Protein AF-A0A158R0N9-F1 (afdb_monomer)

Structure (mmCIF, N/CA/C/O backbone):
data_AF-A0A158R0N9-F1
#
_entry.id   AF-A0A158R0N9-F1
#
loop_
_atom_site.group_PDB
_atom_site.id
_atom_site.type_symbol
_atom_site.label_atom_id
_atom_site.label_alt_id
_atom_site.label_comp_id
_atom_site.label_asym_id
_atom_site.label_entity_id
_atom_site.label_seq_id
_atom_site.pdbx_PDB_ins_code
_atom_site.Cartn_x
_atom_site.Cartn_y
_atom_site.Cartn_z
_atom_site.occupancy
_atom_site.B_iso_or_equiv
_atom_site.auth_seq_id
_atom_site.auth_comp_id
_atom_site.auth_asym_id
_atom_site.auth_atom_id
_atom_site.pdbx_PDB_model_num
ATOM 1 N N . MET A 1 1 ? -61.805 15.285 55.525 1.00 40.31 1 MET A N 1
ATOM 2 C CA . MET A 1 1 ? -61.480 14.066 54.749 1.00 40.31 1 MET A CA 1
ATOM 3 C C . MET A 1 1 ? -59.967 13.959 54.621 1.00 40.31 1 MET A C 1
ATOM 5 O O . MET A 1 1 ? -59.383 14.550 53.722 1.00 40.31 1 MET A O 1
ATOM 9 N N . ASN A 1 2 ? -59.338 13.265 55.572 1.00 40.66 2 ASN A N 1
ATOM 10 C CA . ASN A 1 2 ? -57.901 12.996 55.564 1.00 40.66 2 ASN A CA 1
ATOM 11 C C . ASN A 1 2 ? -57.599 11.958 54.483 1.00 40.66 2 ASN A C 1
ATOM 13 O O . ASN A 1 2 ? -58.043 10.817 54.581 1.00 40.66 2 ASN A O 1
ATOM 17 N N . ARG A 1 3 ? -56.873 12.359 53.437 1.00 50.41 3 ARG A N 1
ATOM 18 C CA . ARG A 1 3 ? -56.410 11.441 52.396 1.00 50.41 3 ARG A CA 1
ATOM 19 C C . ARG A 1 3 ? -55.079 10.847 52.864 1.00 50.41 3 ARG A C 1
ATOM 21 O O . ARG A 1 3 ? -54.051 11.515 52.804 1.00 50.41 3 ARG A O 1
ATOM 28 N N . PHE A 1 4 ? -55.139 9.627 53.395 1.00 45.31 4 PHE A N 1
ATOM 29 C CA . PHE A 1 4 ? -53.986 8.784 53.722 1.00 45.31 4 PHE A CA 1
ATOM 30 C C . PHE A 1 4 ? -53.095 8.682 52.471 1.00 45.31 4 PHE A C 1
ATOM 32 O O . PHE A 1 4 ? -53.507 8.108 51.465 1.00 45.31 4 PHE A O 1
ATOM 39 N N . ARG A 1 5 ? -51.914 9.308 52.489 1.00 54.25 5 ARG A N 1
ATOM 40 C CA . ARG A 1 5 ? -50.909 9.159 51.430 1.00 54.25 5 ARG A CA 1
ATOM 41 C C . ARG A 1 5 ? -50.154 7.868 51.753 1.00 54.25 5 ARG A C 1
ATOM 43 O O . ARG A 1 5 ? -49.464 7.810 52.767 1.00 54.25 5 ARG A O 1
ATOM 50 N N . SER A 1 6 ? -50.426 6.819 50.976 1.00 50.03 6 SER A N 1
ATOM 51 C CA . SER A 1 6 ? -49.973 5.456 51.261 1.00 50.03 6 SER A CA 1
ATOM 52 C C . SER A 1 6 ? -48.452 5.362 51.250 1.00 50.03 6 SER A C 1
ATOM 54 O O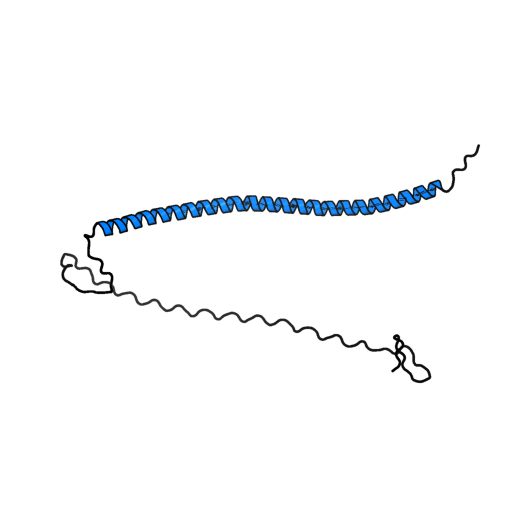 . SER A 1 6 ? -47.769 5.992 50.442 1.00 50.03 6 SER A O 1
ATOM 56 N N . THR A 1 7 ? -47.928 4.532 52.140 1.00 55.75 7 THR A N 1
ATOM 57 C CA . THR A 1 7 ? -46.504 4.259 52.308 1.00 55.75 7 THR A CA 1
ATOM 58 C C . THR A 1 7 ? -45.862 3.500 51.139 1.00 55.75 7 THR A C 1
ATOM 60 O O . THR A 1 7 ? -44.650 3.316 51.088 1.00 55.75 7 THR A O 1
ATOM 63 N N . ASP A 1 8 ? -46.661 3.055 50.176 1.00 54.97 8 ASP A N 1
ATOM 64 C CA . ASP A 1 8 ? -46.174 2.295 49.028 1.00 54.97 8 ASP A CA 1
ATOM 65 C C . ASP A 1 8 ? -45.682 3.189 47.882 1.00 54.97 8 ASP A C 1
ATOM 67 O O . ASP A 1 8 ? -44.758 2.798 47.174 1.00 54.97 8 ASP A O 1
ATOM 71 N N . ASP A 1 9 ? -46.194 4.417 47.738 1.00 55.28 9 ASP A N 1
ATOM 72 C CA . ASP A 1 9 ? -45.839 5.304 46.616 1.00 55.28 9 ASP A CA 1
ATOM 73 C C . ASP A 1 9 ? -44.354 5.702 46.615 1.00 55.28 9 ASP A C 1
ATOM 75 O O . ASP A 1 9 ? -43.683 5.641 45.584 1.00 55.28 9 ASP A O 1
ATOM 79 N N . TYR A 1 10 ? -43.782 6.008 47.784 1.00 52.28 10 TYR A N 1
ATOM 80 C CA . TYR A 1 10 ? -42.359 6.359 47.879 1.00 52.28 10 TYR A CA 1
ATOM 81 C C . TYR A 1 10 ? -41.423 5.159 47.660 1.00 52.28 10 TYR A C 1
ATOM 83 O O . TYR A 1 10 ? -40.248 5.337 47.337 1.00 52.28 10 TYR A O 1
ATOM 91 N N . LYS A 1 11 ? -41.922 3.925 47.816 1.00 56.94 11 LYS A N 1
ATOM 92 C CA . LYS A 1 11 ? -41.135 2.697 47.638 1.00 56.94 11 LYS A CA 1
ATOM 93 C C . LYS A 1 11 ? -40.896 2.396 46.158 1.00 56.94 11 LYS A C 1
ATOM 95 O O . LYS A 1 11 ? -39.805 1.949 45.797 1.00 56.94 11 LYS A O 1
ATOM 100 N N . TRP A 1 12 ? -41.883 2.663 45.301 1.00 55.34 12 TRP A N 1
ATOM 101 C CA . TRP A 1 12 ? -41.746 2.532 43.846 1.00 55.34 12 TRP A CA 1
ATOM 102 C C . TRP A 1 12 ? -40.859 3.638 43.268 1.00 55.34 12 TRP A C 1
ATOM 104 O O . TRP A 1 12 ? -39.999 3.349 42.437 1.00 55.34 12 TRP A O 1
ATOM 114 N N . GLU A 1 13 ? -40.986 4.869 43.772 1.00 56.25 13 GLU A N 1
ATOM 115 C CA . GLU A 1 13 ? -40.175 6.022 43.355 1.00 56.25 13 GLU A CA 1
ATOM 116 C C . GLU A 1 13 ? -38.677 5.835 43.653 1.00 56.25 13 GLU A C 1
ATOM 118 O O . GLU A 1 13 ? -37.848 6.069 42.773 1.00 56.25 13 GLU A O 1
ATOM 123 N N . LEU A 1 14 ? -38.312 5.333 44.843 1.00 60.41 14 LEU A N 1
ATOM 124 C CA . LEU A 1 14 ? -36.923 5.005 45.221 1.00 60.41 14 LEU A CA 1
ATOM 125 C C . LEU A 1 14 ? -36.321 3.878 44.363 1.00 60.41 14 LEU A C 1
ATOM 127 O O . LEU A 1 14 ? -35.136 3.898 44.024 1.00 60.41 14 LEU A O 1
ATOM 131 N N . LYS A 1 15 ? -37.139 2.892 43.977 1.00 62.12 15 LYS A N 1
ATOM 132 C CA . LYS A 1 15 ? -36.709 1.765 43.136 1.00 62.12 15 LYS A CA 1
ATOM 133 C C . LYS A 1 15 ? -36.536 2.182 41.670 1.00 62.12 15 LYS A C 1
ATOM 135 O O . LYS A 1 15 ? -35.592 1.738 41.019 1.00 62.12 15 LYS A O 1
ATOM 140 N N . LEU A 1 16 ? -37.397 3.073 41.175 1.00 62.12 16 LEU A N 1
ATOM 141 C CA . LEU A 1 16 ? -37.297 3.696 39.851 1.00 62.12 16 LEU A CA 1
ATOM 142 C C . LEU A 1 16 ? -36.104 4.651 39.755 1.00 62.12 16 LEU A C 1
ATOM 144 O O . LEU A 1 16 ? -35.347 4.558 38.793 1.00 62.12 16 LEU A O 1
ATOM 148 N N . THR A 1 17 ? -35.872 5.503 40.756 1.00 66.44 17 THR A N 1
ATOM 149 C CA . THR A 1 17 ? -34.682 6.377 40.796 1.00 66.44 17 THR A CA 1
ATOM 150 C C . THR A 1 17 ? -33.381 5.585 40.933 1.00 66.44 17 THR A C 1
ATOM 152 O O . THR A 1 17 ? -32.396 5.939 40.286 1.00 66.44 17 THR A O 1
ATOM 155 N N . GLY A 1 18 ? -33.368 4.479 41.687 1.00 64.31 18 GLY A N 1
ATOM 156 C CA . GLY A 1 18 ? -32.222 3.563 41.763 1.00 64.31 18 GLY A CA 1
ATOM 157 C C . GLY A 1 18 ? -31.916 2.847 40.439 1.00 64.31 18 GLY A C 1
ATOM 158 O O . GLY A 1 18 ? -30.762 2.806 40.014 1.00 64.31 18 GLY A O 1
ATOM 159 N N . LEU A 1 19 ? -32.941 2.338 39.744 1.00 61.22 19 LEU A N 1
ATOM 160 C CA . LEU A 1 19 ? -32.797 1.697 38.427 1.00 61.22 19 LEU A CA 1
ATOM 161 C C . LEU A 1 19 ? -32.441 2.692 37.314 1.00 61.22 19 LEU A C 1
ATOM 163 O O . LEU A 1 19 ? -31.655 2.353 36.431 1.00 61.22 19 LEU A O 1
ATOM 167 N N . LEU A 1 20 ? -32.976 3.916 37.360 1.00 61.12 20 LEU A N 1
ATOM 168 C CA . LEU A 1 20 ? -32.586 4.998 36.456 1.00 61.12 20 LEU A CA 1
ATOM 169 C C . LEU A 1 20 ? -31.126 5.397 36.683 1.00 61.12 20 LEU A C 1
ATOM 171 O O . LEU A 1 20 ? -30.397 5.471 35.704 1.00 61.12 20 LEU A O 1
ATOM 175 N N . ARG A 1 21 ? -30.659 5.539 37.934 1.00 60.47 21 ARG A N 1
ATOM 176 C CA . ARG A 1 21 ? -29.237 5.813 38.238 1.00 60.47 21 ARG A CA 1
ATOM 177 C C . ARG A 1 21 ? -28.286 4.708 37.774 1.00 60.47 21 ARG A C 1
ATOM 179 O O . ARG A 1 21 ? -27.229 5.009 37.230 1.00 60.47 21 ARG A O 1
ATOM 186 N N . LEU A 1 22 ? -28.648 3.439 37.976 1.00 56.88 22 LEU A N 1
ATOM 187 C CA . LEU A 1 22 ? -27.858 2.299 37.489 1.00 56.88 22 LEU A CA 1
ATOM 188 C C . LEU A 1 22 ? -27.808 2.265 35.956 1.00 56.88 22 LEU A C 1
ATOM 190 O O . LEU A 1 22 ? -26.750 2.031 35.378 1.00 56.88 22 LEU A O 1
ATOM 194 N N . ARG A 1 23 ? -28.931 2.560 35.290 1.00 59.81 23 ARG A N 1
ATOM 195 C CA . ARG A 1 23 ? -29.006 2.629 33.825 1.00 59.81 23 ARG A CA 1
ATOM 196 C C . ARG A 1 23 ? -28.249 3.834 33.253 1.00 59.81 23 ARG A C 1
ATOM 198 O O . ARG A 1 23 ? -27.647 3.695 32.195 1.00 59.81 23 ARG A O 1
ATOM 205 N N . THR A 1 24 ? -28.249 4.988 33.923 1.00 62.12 24 THR A N 1
ATOM 206 C CA . THR A 1 24 ? -27.486 6.169 33.482 1.00 62.12 24 THR A CA 1
ATOM 207 C C . THR A 1 24 ? -25.980 5.967 33.662 1.00 62.12 24 THR A C 1
ATOM 209 O O . THR A 1 24 ? -25.235 6.247 32.732 1.00 62.12 24 THR A O 1
ATOM 212 N N . MET A 1 25 ? -25.529 5.380 34.782 1.00 63.22 25 MET A N 1
ATOM 213 C CA . MET A 1 25 ? -24.100 5.094 35.018 1.00 63.22 25 MET A CA 1
ATOM 214 C C . MET A 1 25 ? -23.499 4.092 34.010 1.00 63.22 25 MET A C 1
ATOM 216 O O . MET A 1 25 ? -22.340 4.235 33.610 1.00 63.22 25 MET A O 1
ATOM 220 N N . ASP A 1 26 ? -24.276 3.099 33.565 1.00 70.81 26 ASP A N 1
ATOM 221 C CA . ASP A 1 26 ? -23.867 2.151 32.513 1.00 70.81 26 ASP A CA 1
ATOM 222 C C . ASP A 1 26 ? -23.861 2.816 31.119 1.00 70.81 26 ASP A C 1
ATOM 224 O O . ASP A 1 26 ? -22.959 2.606 30.306 1.00 70.81 26 ASP A O 1
ATOM 228 N N . TYR A 1 27 ? -24.829 3.701 30.858 1.00 77.25 27 TYR A N 1
ATOM 229 C CA . TYR A 1 27 ? -24.951 4.429 29.595 1.00 77.25 27 TYR A CA 1
ATOM 230 C C . TYR A 1 27 ? -23.833 5.460 29.388 1.00 77.25 27 TYR A C 1
ATOM 232 O O . TYR A 1 27 ? -23.244 5.491 28.311 1.00 77.25 27 TYR A O 1
ATOM 240 N N . ASP A 1 28 ? -23.473 6.238 30.409 1.00 70.75 28 ASP A N 1
ATOM 241 C CA . ASP A 1 28 ? -22.380 7.222 30.343 1.00 70.75 28 ASP A CA 1
ATOM 242 C C . ASP A 1 28 ? -21.014 6.551 30.091 1.00 70.75 28 ASP A C 1
ATOM 244 O O . ASP A 1 28 ? -20.186 7.035 29.306 1.00 70.75 28 ASP A O 1
ATOM 248 N N . SER A 1 29 ? -20.813 5.369 30.682 1.00 77.69 29 SER A N 1
ATOM 249 C CA . SER A 1 29 ? -19.628 4.533 30.452 1.00 77.69 29 SER A CA 1
ATOM 250 C C . SER A 1 29 ? -19.578 4.012 29.013 1.00 77.69 29 SER A C 1
ATOM 252 O O . SER A 1 29 ? -18.536 4.065 28.353 1.00 77.69 29 SER A O 1
ATOM 254 N N . LYS A 1 30 ? -20.725 3.585 28.475 1.00 81.56 30 LYS A N 1
ATOM 255 C CA . LYS A 1 30 ? -20.856 3.123 27.086 1.00 81.56 30 LYS A CA 1
ATOM 256 C C . LYS A 1 30 ? -20.730 4.255 26.070 1.00 81.56 30 LYS A C 1
ATOM 258 O O . LYS A 1 30 ? -20.086 4.052 25.048 1.00 81.56 30 LYS A O 1
ATOM 263 N N . ILE A 1 31 ? -21.261 5.449 26.340 1.00 82.44 31 ILE A N 1
ATOM 264 C CA . ILE A 1 31 ? -21.081 6.630 25.476 1.00 82.44 31 ILE A CA 1
ATOM 265 C C . ILE A 1 31 ? -19.594 6.957 25.332 1.00 82.44 31 ILE A C 1
ATOM 267 O O . ILE A 1 31 ? -19.116 7.197 24.224 1.00 82.44 31 ILE A O 1
ATOM 271 N N . THR A 1 32 ? -18.849 6.941 26.436 1.00 80.19 32 THR A N 1
ATOM 272 C CA . THR A 1 32 ? -17.408 7.229 26.421 1.00 80.19 32 THR A CA 1
ATOM 273 C C . THR A 1 32 ? -16.639 6.162 25.636 1.00 80.19 32 THR A C 1
ATOM 275 O O . THR A 1 32 ? -15.794 6.499 24.803 1.00 80.19 32 THR A O 1
ATOM 278 N N . ALA A 1 33 ? -16.999 4.885 25.807 1.00 87.00 33 ALA A N 1
ATOM 279 C CA . ALA A 1 33 ? -16.436 3.783 25.027 1.00 87.00 33 ALA A CA 1
ATOM 280 C C . ALA A 1 33 ? -16.759 3.905 23.525 1.00 87.00 33 ALA A C 1
ATOM 282 O O . ALA A 1 33 ? -15.866 3.781 22.687 1.00 87.00 33 ALA A O 1
ATOM 283 N N . TYR A 1 34 ? -18.004 4.226 23.162 1.00 90.19 34 TYR A N 1
ATOM 284 C CA . TYR A 1 34 ? -18.397 4.414 21.764 1.00 90.19 34 TYR A CA 1
ATOM 285 C C . TYR A 1 34 ? -17.735 5.630 21.121 1.00 90.19 34 TYR A C 1
ATOM 287 O O . TYR A 1 34 ? -17.445 5.594 19.929 1.00 90.19 34 TYR A O 1
ATOM 295 N N . ARG A 1 35 ? -17.422 6.682 21.884 1.00 88.38 35 ARG A N 1
ATOM 296 C CA . ARG A 1 35 ? -16.632 7.815 21.379 1.00 88.38 35 ARG A CA 1
ATOM 297 C C . ARG A 1 35 ? -15.202 7.401 21.046 1.00 88.38 35 ARG A C 1
ATOM 299 O O . ARG A 1 35 ? -14.710 7.797 19.999 1.00 88.38 35 ARG A O 1
ATOM 306 N N . PHE A 1 36 ? -14.564 6.558 21.856 1.00 89.50 36 PHE A N 1
ATOM 307 C CA . PHE A 1 36 ? -13.232 6.023 21.543 1.00 89.50 36 PHE A CA 1
ATOM 308 C C . PHE A 1 36 ? -13.240 5.136 20.286 1.00 89.50 36 PHE A C 1
ATOM 310 O O . PHE A 1 36 ? -12.399 5.289 19.396 1.00 89.50 36 PHE A O 1
ATOM 317 N N . VAL A 1 37 ? -14.235 4.252 20.171 1.00 91.12 37 VAL A N 1
ATOM 318 C CA . VAL A 1 37 ? -14.421 3.401 18.982 1.00 91.12 37 VAL A CA 1
ATOM 319 C C . VAL A 1 37 ? -14.728 4.249 17.742 1.00 91.12 37 VAL A C 1
ATOM 321 O O . VAL A 1 37 ? -14.165 4.021 16.677 1.00 91.12 37 VAL A O 1
ATOM 324 N N . GLY A 1 38 ? -15.564 5.277 17.883 1.00 93.12 38 GLY A N 1
ATOM 325 C CA . GLY A 1 38 ? -15.880 6.210 16.805 1.00 93.12 38 GLY A CA 1
ATOM 326 C C . GLY A 1 38 ? -14.661 7.011 16.350 1.00 93.12 38 GLY A C 1
ATOM 327 O O . GLY A 1 38 ? -14.384 7.071 15.155 1.00 93.12 38 GLY A O 1
ATOM 328 N N . TYR A 1 39 ? -13.892 7.576 17.285 1.00 95.44 39 TYR A N 1
ATOM 329 C CA . TYR A 1 39 ? -12.689 8.340 16.954 1.00 95.44 39 TYR A CA 1
ATOM 330 C C . TYR A 1 39 ? -11.621 7.467 16.299 1.00 95.44 39 TYR A C 1
ATOM 332 O O . TYR A 1 39 ? -11.058 7.884 15.293 1.00 95.44 39 TYR A O 1
ATOM 340 N N . SER A 1 40 ? -11.385 6.249 16.795 1.00 96.00 40 SER A N 1
ATOM 341 C CA . SER A 1 40 ? -10.443 5.321 16.154 1.00 96.00 40 SER A CA 1
ATOM 342 C C . SER A 1 40 ? -10.890 4.929 14.741 1.00 96.00 40 SER A C 1
ATOM 344 O O . SER A 1 40 ? -10.097 5.004 13.808 1.00 96.00 40 SER A O 1
ATOM 346 N N . ALA A 1 41 ? -12.165 4.597 14.528 1.00 95.38 41 ALA A N 1
ATOM 347 C CA . ALA A 1 41 ? -12.674 4.277 13.191 1.00 95.38 41 ALA A CA 1
ATOM 348 C C . ALA A 1 41 ? -12.538 5.455 12.204 1.00 95.38 41 ALA A C 1
ATOM 350 O O . ALA A 1 41 ? -12.143 5.267 11.047 1.00 95.38 41 ALA A O 1
ATOM 351 N N . MET A 1 42 ? -12.822 6.680 12.661 1.00 96.62 42 MET A N 1
ATOM 352 C CA . MET A 1 42 ? -12.663 7.895 11.854 1.00 96.62 42 MET A CA 1
ATOM 353 C C . MET A 1 42 ? -11.195 8.166 11.510 1.00 96.62 42 MET A C 1
ATOM 355 O O . MET A 1 42 ? -10.894 8.493 10.361 1.00 96.62 42 MET A O 1
ATOM 359 N N . THR A 1 43 ? -10.269 7.999 12.461 1.00 97.25 43 THR A N 1
ATOM 360 C CA . THR A 1 43 ? -8.837 8.227 12.211 1.00 97.25 43 THR A CA 1
ATOM 361 C C . THR A 1 43 ? -8.245 7.173 11.288 1.00 97.25 43 THR A C 1
ATOM 363 O O . THR A 1 43 ? -7.519 7.538 10.367 1.00 97.25 43 THR A O 1
ATOM 366 N N . PHE A 1 44 ? -8.590 5.892 11.449 1.00 97.12 44 PHE A N 1
ATOM 367 C CA . PHE A 1 44 ? -8.142 4.841 10.530 1.00 97.12 44 PHE A CA 1
ATOM 368 C C . PHE A 1 44 ? -8.618 5.095 9.098 1.00 97.12 44 PHE A C 1
ATOM 370 O O . PHE A 1 44 ? -7.837 4.958 8.157 1.00 97.12 44 PHE A O 1
ATOM 377 N N . SER A 1 45 ? -9.866 5.540 8.932 1.00 98.25 45 SER A N 1
ATOM 378 C CA . SER A 1 45 ? -10.405 5.908 7.618 1.00 98.25 45 SER A CA 1
ATOM 379 C C . SER A 1 45 ? -9.659 7.103 7.017 1.00 98.25 45 SER A C 1
ATOM 381 O O . SER A 1 45 ? -9.283 7.072 5.847 1.00 98.25 45 SER A O 1
ATOM 383 N N . ALA A 1 46 ? -9.384 8.134 7.822 1.00 97.94 46 ALA A N 1
ATOM 384 C CA . ALA A 1 46 ? -8.620 9.298 7.380 1.00 97.94 46 ALA A CA 1
ATOM 385 C C . ALA A 1 46 ? -7.188 8.924 6.965 1.00 97.94 46 ALA A C 1
ATOM 387 O O . ALA A 1 46 ? -6.733 9.346 5.904 1.00 97.94 46 ALA A O 1
ATOM 388 N N . ILE A 1 47 ? -6.499 8.087 7.749 1.00 97.69 47 ILE A N 1
ATOM 389 C CA . ILE A 1 47 ? -5.149 7.597 7.433 1.00 97.69 47 ILE A CA 1
ATOM 390 C C . ILE A 1 47 ? -5.161 6.810 6.122 1.00 97.69 47 ILE A C 1
ATOM 392 O O . ILE A 1 47 ? -4.327 7.069 5.262 1.00 97.69 47 ILE A O 1
ATOM 396 N N . ALA A 1 48 ? -6.123 5.904 5.926 1.00 97.88 48 ALA A N 1
ATOM 397 C CA . ALA A 1 48 ? -6.230 5.125 4.695 1.00 97.88 48 ALA A CA 1
ATOM 398 C C . ALA A 1 48 ? -6.414 6.021 3.460 1.00 97.88 48 ALA A C 1
ATOM 400 O O . ALA A 1 48 ? -5.715 5.846 2.461 1.00 97.88 48 ALA A O 1
ATOM 401 N N . VAL A 1 49 ? -7.295 7.024 3.542 1.00 98.25 49 VAL A N 1
ATOM 402 C CA . VAL A 1 49 ? -7.490 8.000 2.459 1.00 98.25 49 VAL A CA 1
ATOM 403 C C . VAL A 1 49 ? -6.205 8.785 2.197 1.00 98.25 49 VAL A C 1
ATOM 405 O O . VAL A 1 49 ? -5.802 8.913 1.045 1.00 98.25 49 VAL A O 1
ATOM 408 N N . ILE A 1 50 ? -5.511 9.250 3.239 1.00 97.56 50 ILE A N 1
ATOM 409 C CA . ILE A 1 50 ? -4.237 9.973 3.100 1.00 97.56 50 ILE A CA 1
ATOM 410 C C . ILE A 1 50 ? -3.167 9.084 2.450 1.00 97.56 50 ILE A C 1
ATOM 412 O O . ILE A 1 50 ? -2.476 9.531 1.535 1.00 97.56 50 ILE A O 1
ATOM 416 N N . CYS A 1 51 ? -3.052 7.818 2.859 1.00 97.94 51 CYS A N 1
ATOM 417 C CA . CYS A 1 51 ? -2.132 6.857 2.254 1.00 97.94 51 CYS A CA 1
ATOM 418 C C . CYS A 1 51 ? -2.412 6.677 0.759 1.00 97.94 51 CYS A C 1
ATOM 420 O O . CYS A 1 51 ? -1.476 6.681 -0.041 1.00 97.94 51 CYS A O 1
ATOM 422 N N . VAL A 1 52 ? -3.683 6.572 0.363 1.00 97.75 52 VAL A N 1
ATOM 423 C CA . VAL A 1 52 ? -4.084 6.505 -1.052 1.00 97.75 52 VAL A CA 1
ATOM 424 C C . VAL A 1 52 ? -3.727 7.803 -1.784 1.00 97.75 52 VAL A C 1
ATOM 426 O O . VAL A 1 52 ? -3.128 7.761 -2.858 1.00 97.75 52 VAL A O 1
ATOM 429 N N . CYS A 1 53 ? -4.000 8.959 -1.180 1.00 96.69 53 CYS A N 1
ATOM 430 C CA . CYS A 1 53 ? -3.664 10.266 -1.747 1.00 96.69 53 CYS A CA 1
ATOM 431 C C . CYS A 1 53 ? -2.159 10.475 -1.959 1.00 96.69 53 CYS A C 1
ATOM 433 O O . CYS A 1 53 ? -1.792 11.242 -2.841 1.00 96.69 53 CYS A O 1
ATOM 435 N N . VAL A 1 54 ? -1.290 9.814 -1.185 1.00 96.69 54 VAL A N 1
ATOM 436 C CA . VAL A 1 54 ? 0.175 9.869 -1.365 1.00 96.69 54 VAL A CA 1
ATOM 437 C C . VAL A 1 54 ? 0.677 8.785 -2.325 1.00 96.69 54 VAL A C 1
ATOM 439 O O . VAL A 1 54 ? 1.562 9.039 -3.142 1.00 96.69 54 VAL A O 1
ATOM 442 N N . THR A 1 55 ? 0.107 7.581 -2.279 1.00 97.25 55 THR A N 1
ATOM 443 C CA . THR A 1 55 ? 0.528 6.475 -3.156 1.00 97.25 55 THR A CA 1
ATOM 444 C C . THR A 1 55 ? 0.128 6.698 -4.611 1.00 97.25 55 THR A C 1
ATOM 446 O O . THR A 1 55 ? 0.934 6.428 -5.499 1.00 97.25 55 THR A O 1
ATOM 449 N N . LEU A 1 56 ? -1.053 7.257 -4.889 1.00 94.44 56 LEU A N 1
ATOM 450 C CA . LEU A 1 56 ? -1.495 7.557 -6.258 1.00 94.44 56 LEU A CA 1
ATOM 451 C C . LEU A 1 56 ? -0.549 8.498 -7.034 1.00 94.44 56 LEU A C 1
ATOM 453 O O . LEU A 1 56 ? -0.150 8.126 -8.140 1.00 94.44 56 LEU A O 1
ATOM 457 N N . PRO A 1 57 ? -0.131 9.673 -6.516 1.00 95.12 57 PRO A N 1
ATOM 458 C CA . PRO A 1 57 ? 0.811 10.535 -7.223 1.00 95.12 57 PRO A CA 1
ATOM 459 C C . PRO A 1 57 ? 2.202 9.905 -7.328 1.00 95.12 57 PRO A C 1
ATOM 461 O O . PRO A 1 57 ? 2.860 10.087 -8.350 1.00 95.12 57 PRO A O 1
ATOM 464 N N . MET A 1 58 ? 2.658 9.137 -6.331 1.00 93.06 58 MET A N 1
ATOM 465 C CA . MET A 1 58 ? 3.937 8.420 -6.423 1.00 93.06 58 MET A CA 1
ATOM 466 C C . MET A 1 58 ? 3.916 7.402 -7.573 1.00 93.06 58 MET A C 1
ATOM 468 O O . MET A 1 58 ? 4.812 7.408 -8.416 1.00 93.06 58 MET A O 1
ATOM 472 N N . VAL A 1 59 ? 2.871 6.572 -7.646 1.00 96.06 59 VAL A N 1
ATOM 473 C CA . VAL A 1 59 ? 2.703 5.568 -8.707 1.00 96.06 59 VAL A CA 1
ATOM 474 C C . VAL A 1 59 ? 2.537 6.236 -10.069 1.00 96.06 59 VAL A C 1
ATOM 476 O O . VAL A 1 59 ? 3.160 5.797 -11.031 1.00 96.06 59 VAL A O 1
ATOM 479 N N . TYR A 1 60 ? 1.762 7.320 -10.165 1.00 95.19 60 TYR A N 1
ATOM 480 C CA . TYR A 1 60 ? 1.606 8.058 -11.420 1.00 95.19 60 TYR A CA 1
ATOM 481 C C . TYR A 1 60 ? 2.945 8.613 -11.924 1.00 95.19 60 TYR A C 1
ATOM 483 O O . TYR A 1 60 ? 3.288 8.428 -13.092 1.00 95.19 60 TYR A O 1
ATOM 491 N N . ASN A 1 61 ? 3.738 9.223 -11.037 1.00 91.62 61 ASN A N 1
ATOM 492 C CA . ASN A 1 61 ? 5.070 9.725 -11.379 1.00 91.62 61 ASN A CA 1
ATOM 493 C C . ASN A 1 61 ? 6.032 8.593 -11.765 1.00 91.62 61 ASN A C 1
ATOM 495 O O . ASN A 1 61 ? 6.774 8.730 -12.737 1.00 91.62 61 ASN A O 1
ATOM 499 N N . TYR A 1 62 ? 5.985 7.460 -11.060 1.00 95.44 62 TYR A N 1
ATOM 500 C CA . TYR A 1 62 ? 6.792 6.286 -11.391 1.00 95.44 62 TYR A CA 1
ATOM 501 C C . TYR A 1 62 ? 6.444 5.735 -12.777 1.00 95.44 62 TYR A C 1
ATOM 503 O O . TYR A 1 62 ? 7.324 5.593 -13.624 1.00 95.44 62 TYR A O 1
ATOM 511 N N . VAL A 1 63 ? 5.159 5.487 -13.045 1.00 95.31 63 VAL A N 1
ATOM 512 C CA . VAL A 1 63 ? 4.693 4.975 -14.341 1.00 95.31 63 VAL A CA 1
ATOM 513 C C . VAL A 1 63 ? 5.033 5.954 -15.459 1.00 95.31 63 VAL A C 1
ATOM 515 O O . VAL A 1 63 ? 5.484 5.520 -16.515 1.00 95.31 63 VAL A O 1
ATOM 518 N N . HIS A 1 64 ? 4.874 7.261 -15.241 1.00 92.94 64 HIS A N 1
ATOM 519 C CA . HIS A 1 64 ? 5.255 8.272 -16.226 1.00 92.94 64 HIS A CA 1
ATOM 520 C C . HIS A 1 64 ? 6.760 8.230 -16.537 1.00 92.94 64 HIS A C 1
ATOM 522 O O . HIS A 1 64 ? 7.145 8.212 -17.708 1.00 92.94 64 HIS A O 1
ATOM 528 N N . HIS A 1 65 ? 7.613 8.149 -15.512 1.00 93.44 65 HIS A N 1
ATOM 529 C CA . HIS A 1 65 ? 9.066 8.097 -15.686 1.00 93.44 65 HIS A CA 1
ATOM 530 C C . HIS A 1 65 ? 9.520 6.808 -16.383 1.00 93.44 65 HIS A C 1
ATOM 532 O O . HIS A 1 65 ? 10.280 6.857 -17.350 1.00 93.44 65 HIS A O 1
ATOM 538 N N . VAL A 1 66 ? 9.016 5.653 -15.939 1.00 94.38 66 VAL A N 1
ATOM 539 C CA . VAL A 1 66 ? 9.337 4.351 -16.542 1.00 94.38 66 VAL A CA 1
ATOM 540 C C . VAL A 1 66 ? 8.848 4.296 -17.981 1.00 94.38 66 VAL A C 1
ATOM 542 O O . VAL A 1 66 ? 9.596 3.899 -18.867 1.00 94.38 66 VAL A O 1
ATOM 545 N N . ARG A 1 67 ? 7.622 4.755 -18.247 1.00 90.62 67 ARG A N 1
ATOM 546 C CA . ARG A 1 67 ? 7.076 4.798 -19.605 1.00 90.62 67 ARG A CA 1
ATOM 547 C C . ARG A 1 67 ? 7.916 5.687 -20.517 1.00 90.62 67 ARG A C 1
ATOM 549 O O . ARG A 1 67 ? 8.146 5.308 -21.659 1.00 90.62 67 ARG A O 1
ATOM 556 N N . SER A 1 68 ? 8.387 6.835 -20.029 1.00 92.12 68 SER A N 1
ATOM 557 C CA . SER A 1 68 ? 9.282 7.714 -20.790 1.00 92.12 68 SER A CA 1
ATOM 558 C C . SER A 1 68 ? 10.621 7.032 -21.104 1.00 92.12 68 SER A C 1
ATOM 560 O O . SER A 1 68 ? 11.027 6.998 -22.264 1.00 92.12 68 SER A O 1
ATOM 562 N N . SER A 1 69 ? 11.252 6.404 -20.104 1.00 92.12 69 SER A N 1
ATOM 563 C CA . SER A 1 69 ? 12.521 5.672 -20.265 1.00 92.12 69 SER A CA 1
ATOM 564 C C . SER A 1 69 ? 12.396 4.515 -21.259 1.00 92.12 69 SER A C 1
ATOM 566 O O . SER A 1 69 ? 13.177 4.416 -22.200 1.00 92.12 69 SER A O 1
ATOM 568 N N . VAL A 1 70 ? 11.358 3.685 -21.115 1.00 90.12 70 VAL A N 1
ATOM 569 C CA . VAL A 1 70 ? 11.112 2.535 -21.999 1.00 90.12 70 VAL A CA 1
ATOM 570 C C . VAL A 1 70 ? 10.799 2.988 -23.422 1.00 90.12 70 VAL A C 1
ATOM 572 O O . VAL A 1 70 ? 11.284 2.389 -24.377 1.00 90.12 70 VAL A O 1
ATOM 575 N N . ASN A 1 71 ? 10.011 4.053 -23.596 1.00 93.75 71 ASN A N 1
ATOM 576 C CA . ASN A 1 71 ? 9.728 4.592 -24.927 1.00 93.75 71 ASN A CA 1
ATOM 577 C C . ASN A 1 71 ? 10.993 5.128 -25.609 1.00 93.75 71 ASN A C 1
ATOM 579 O O . ASN A 1 71 ? 11.135 4.973 -26.823 1.00 93.75 71 ASN A O 1
ATOM 583 N N . HIS A 1 72 ? 11.899 5.742 -24.845 1.00 93.38 72 HIS A N 1
ATOM 584 C CA . HIS A 1 72 ? 13.178 6.218 -25.359 1.00 93.38 72 HIS A CA 1
ATOM 585 C C . HIS A 1 72 ? 14.061 5.047 -25.811 1.00 93.38 72 HIS A C 1
ATOM 587 O O . HIS A 1 72 ? 14.477 5.003 -26.968 1.00 93.38 72 HIS A O 1
ATOM 593 N N . GLU A 1 73 ? 14.245 4.042 -24.955 1.00 92.31 73 GLU A N 1
ATOM 594 C CA . GLU A 1 73 ? 15.028 2.841 -25.275 1.00 92.31 73 GLU A CA 1
ATOM 595 C C . GLU A 1 73 ? 14.439 2.047 -26.450 1.00 92.31 73 GLU A C 1
ATOM 597 O O . GLU A 1 73 ? 15.167 1.578 -27.326 1.00 92.31 73 GLU A O 1
ATOM 602 N N . LEU A 1 74 ? 13.109 1.936 -26.528 1.00 90.81 74 LEU A N 1
ATOM 603 C CA . LEU A 1 74 ? 12.423 1.286 -27.646 1.00 90.81 74 LEU A CA 1
ATOM 604 C C . LEU A 1 74 ? 12.695 2.009 -28.970 1.00 90.81 74 LEU A C 1
ATOM 606 O O . LEU A 1 74 ? 12.837 1.363 -30.013 1.00 90.81 74 LEU A O 1
ATOM 610 N N . HIS A 1 75 ? 12.765 3.340 -28.946 1.00 92.75 75 HIS A N 1
ATOM 611 C CA . HIS A 1 75 ? 13.055 4.131 -30.134 1.00 92.75 75 HIS A CA 1
ATOM 612 C C . HIS A 1 75 ? 14.486 3.891 -30.632 1.00 92.75 75 HIS A C 1
ATOM 614 O O . HIS A 1 75 ? 14.677 3.619 -31.820 1.00 92.75 75 HIS A O 1
ATOM 620 N N . GLU A 1 76 ? 15.466 3.889 -29.726 1.00 91.81 76 GLU A N 1
ATOM 621 C CA . GLU A 1 76 ? 16.868 3.575 -30.036 1.00 91.81 76 GLU A CA 1
ATOM 622 C C . GLU A 1 76 ? 17.034 2.133 -30.545 1.00 91.81 76 GLU A C 1
ATOM 624 O O . GLU A 1 76 ? 17.706 1.880 -31.551 1.00 91.81 76 GLU A O 1
ATOM 629 N N . CYS A 1 77 ? 16.334 1.177 -29.929 1.00 91.38 77 CYS A N 1
ATOM 630 C CA . CYS A 1 77 ? 16.294 -0.212 -30.381 1.00 91.38 77 CYS A CA 1
ATOM 631 C C . CYS A 1 77 ? 15.728 -0.323 -31.804 1.00 91.38 77 CYS A C 1
ATOM 633 O O . CYS A 1 77 ? 16.319 -0.972 -32.668 1.00 91.38 77 CYS A O 1
ATOM 635 N N . ARG A 1 78 ? 14.624 0.374 -32.097 1.00 93.94 78 ARG A N 1
ATOM 636 C CA . ARG A 1 78 ? 14.012 0.389 -33.434 1.00 93.94 78 ARG A CA 1
ATOM 637 C C . ARG A 1 78 ? 14.947 0.990 -34.482 1.00 93.94 78 ARG A C 1
ATOM 639 O O . ARG A 1 78 ? 14.965 0.518 -35.620 1.00 93.94 78 ARG A O 1
ATOM 646 N N . GLN A 1 79 ? 15.707 2.026 -34.131 1.00 92.19 79 GLN A N 1
ATOM 647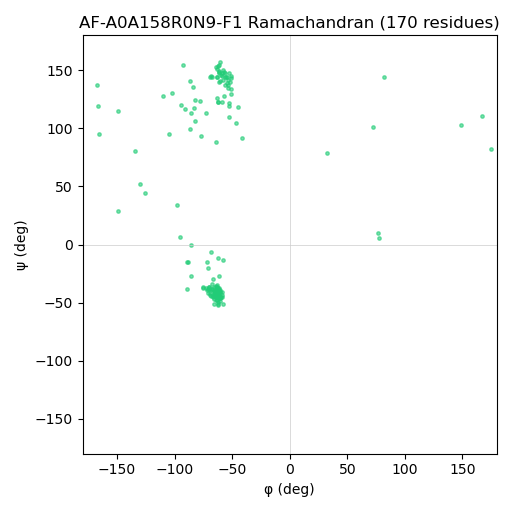 C CA . GLN A 1 79 ? 16.712 2.596 -35.027 1.00 92.19 79 GLN A CA 1
ATO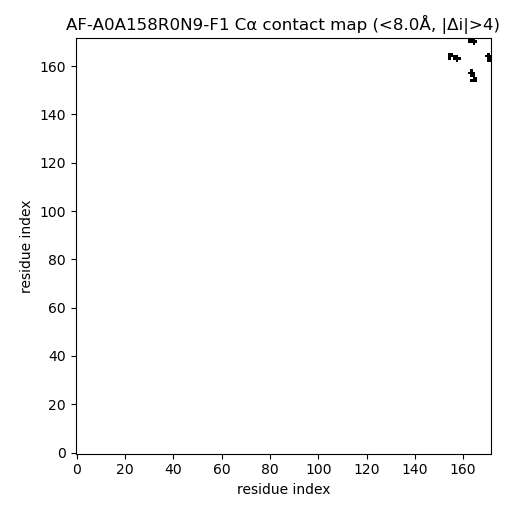M 648 C C . GLN A 1 79 ? 17.859 1.618 -35.277 1.00 92.19 79 GLN A C 1
ATOM 650 O O . GLN A 1 79 ? 18.242 1.413 -36.427 1.00 92.19 79 GLN A O 1
ATOM 655 N N . THR A 1 80 ? 18.350 0.965 -34.227 1.00 91.94 80 THR A N 1
ATOM 656 C CA . THR A 1 80 ? 19.428 -0.027 -34.319 1.00 91.94 80 THR A CA 1
ATOM 657 C C . THR A 1 80 ? 19.002 -1.236 -35.152 1.00 91.94 80 THR A C 1
ATOM 659 O O . THR A 1 80 ? 19.714 -1.627 -36.072 1.00 91.94 80 THR A O 1
ATOM 662 N N . ALA A 1 81 ? 17.796 -1.765 -34.930 1.00 92.38 81 ALA A N 1
ATOM 663 C CA . ALA A 1 81 ? 17.243 -2.875 -35.706 1.00 92.38 81 ALA A CA 1
ATOM 664 C C . ALA A 1 81 ? 17.108 -2.533 -37.198 1.00 92.38 81 ALA A C 1
ATOM 666 O O . ALA A 1 81 ? 17.401 -3.364 -38.054 1.00 92.38 81 ALA A O 1
ATOM 667 N N . ARG A 1 82 ? 16.707 -1.297 -37.525 1.00 89.62 82 ARG A N 1
ATOM 668 C CA . ARG A 1 82 ? 16.633 -0.828 -38.919 1.00 89.62 82 ARG A CA 1
ATOM 669 C C . ARG A 1 82 ? 18.005 -0.711 -39.573 1.00 89.62 82 ARG A C 1
ATOM 671 O O . ARG A 1 82 ? 18.115 -1.029 -40.751 1.00 89.62 82 ARG A O 1
ATOM 678 N N . ARG A 1 83 ? 19.028 -0.268 -38.833 1.00 83.88 83 ARG A N 1
ATOM 679 C CA . ARG A 1 83 ? 20.411 -0.210 -39.336 1.00 83.88 83 ARG A CA 1
ATOM 680 C C . ARG A 1 83 ? 20.918 -1.612 -39.675 1.00 83.88 83 ARG A C 1
ATOM 682 O O . ARG A 1 83 ? 21.273 -1.847 -40.818 1.00 83.88 83 ARG A O 1
ATOM 689 N N . LEU A 1 84 ? 20.788 -2.560 -38.744 1.00 85.12 84 LEU A N 1
ATOM 690 C CA . LEU A 1 84 ? 21.187 -3.957 -38.964 1.00 85.12 84 LEU A CA 1
ATOM 691 C C . LEU A 1 84 ? 20.452 -4.610 -40.142 1.00 85.12 84 LEU A C 1
ATOM 693 O O . LEU A 1 84 ? 21.045 -5.352 -40.917 1.00 85.12 84 LEU A O 1
ATOM 697 N N . LEU A 1 85 ? 19.151 -4.342 -40.288 1.00 85.06 85 LEU A N 1
ATOM 698 C CA . LEU A 1 85 ? 18.370 -4.886 -41.398 1.00 85.06 85 LEU A CA 1
ATOM 699 C C . LEU A 1 85 ? 18.804 -4.290 -42.744 1.00 85.06 85 LEU A C 1
ATOM 701 O O . LEU A 1 85 ? 18.859 -5.004 -43.742 1.00 85.06 85 LEU A O 1
ATOM 705 N N . ASN A 1 86 ? 19.124 -2.996 -42.776 1.00 86.62 86 ASN A N 1
ATOM 706 C CA . ASN A 1 86 ? 19.671 -2.366 -43.972 1.00 86.62 86 ASN A CA 1
ATOM 707 C C . ASN A 1 86 ? 21.038 -2.950 -44.340 1.00 86.62 86 ASN A C 1
ATOM 709 O O . ASN A 1 86 ? 21.259 -3.203 -45.519 1.00 86.62 86 ASN A O 1
ATOM 713 N N . ASP A 1 87 ? 21.900 -3.238 -43.362 1.00 78.50 87 ASP A N 1
ATOM 714 C CA . ASP A 1 87 ? 23.206 -3.862 -43.610 1.00 78.50 87 ASP A CA 1
ATOM 715 C C . ASP A 1 87 ? 23.058 -5.254 -44.254 1.00 78.50 87 ASP A C 1
ATOM 717 O O . ASP A 1 87 ? 23.810 -5.603 -45.162 1.00 78.50 87 ASP A O 1
ATOM 721 N N . ILE A 1 88 ? 22.039 -6.028 -43.854 1.00 79.44 88 ILE A N 1
ATOM 722 C CA . ILE A 1 88 ? 21.731 -7.336 -44.462 1.00 79.44 88 ILE A CA 1
ATOM 723 C C . ILE A 1 88 ? 21.226 -7.182 -45.904 1.00 79.44 88 ILE A C 1
ATOM 725 O O . ILE A 1 88 ? 21.609 -7.966 -46.764 1.00 79.44 88 ILE A O 1
ATOM 729 N N . ASN A 1 89 ? 20.407 -6.168 -46.196 1.00 69.75 89 ASN A N 1
ATOM 730 C CA . ASN A 1 89 ? 19.865 -5.940 -47.544 1.00 69.75 89 ASN A CA 1
ATOM 731 C C . ASN A 1 89 ? 20.909 -5.425 -48.555 1.00 69.75 89 ASN A C 1
ATOM 733 O O . ASN A 1 89 ? 20.646 -5.426 -49.756 1.00 69.75 89 ASN A O 1
ATOM 737 N N . VAL A 1 90 ? 22.070 -4.958 -48.082 1.00 67.56 90 VAL A N 1
ATOM 738 C CA . VAL A 1 90 ? 23.195 -4.504 -48.921 1.00 67.56 90 VAL A CA 1
ATOM 739 C C . VAL A 1 90 ? 24.157 -5.652 -49.256 1.00 67.56 90 VAL A C 1
ATOM 741 O O . VAL A 1 90 ? 24.945 -5.539 -50.195 1.00 67.56 90 VAL A O 1
ATOM 744 N N . LEU A 1 91 ? 24.075 -6.782 -48.550 1.00 60.53 91 LEU A N 1
ATOM 745 C CA . LEU A 1 91 ? 24.842 -7.980 -48.880 1.00 60.53 91 LEU A CA 1
ATOM 746 C C . LEU A 1 91 ? 24.104 -8.764 -49.983 1.00 60.53 91 LEU A C 1
ATOM 748 O O . LEU A 1 91 ? 22.981 -9.215 -49.751 1.00 60.53 91 LEU A O 1
ATOM 752 N N . PRO A 1 92 ? 24.691 -8.940 -51.185 1.00 58.47 92 PRO A N 1
ATOM 753 C CA . PRO A 1 92 ? 24.111 -9.816 -52.195 1.00 58.47 92 PRO A CA 1
ATOM 754 C C . PRO A 1 92 ? 24.062 -11.247 -51.647 1.00 58.47 92 PRO A C 1
ATOM 756 O O . PRO A 1 92 ? 24.984 -11.675 -50.955 1.00 58.47 92 PRO A O 1
ATOM 759 N N . ASP A 1 93 ? 22.963 -11.940 -51.946 1.00 56.38 93 ASP A N 1
ATOM 760 C CA . ASP A 1 93 ? 22.568 -13.271 -51.470 1.00 56.38 93 ASP A CA 1
ATOM 761 C C . ASP A 1 93 ? 23.743 -14.268 -51.434 1.00 56.38 93 ASP A C 1
ATOM 763 O O . ASP A 1 93 ? 24.071 -14.929 -52.421 1.00 56.38 93 ASP A O 1
ATOM 767 N N . LEU A 1 94 ? 24.418 -14.350 -50.284 1.00 61.88 94 LEU A N 1
ATOM 768 C CA . LEU A 1 94 ? 25.355 -15.425 -50.003 1.00 61.88 94 LEU A CA 1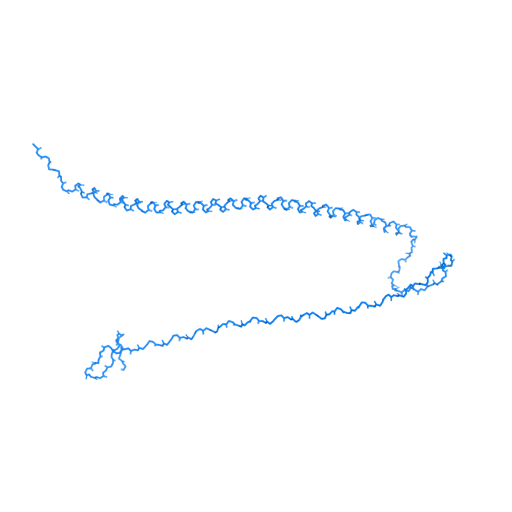
ATOM 769 C C . LEU A 1 94 ? 24.527 -16.622 -49.528 1.00 61.88 94 LEU A C 1
ATOM 771 O O . LEU A 1 94 ? 23.777 -16.493 -48.553 1.00 61.88 94 LEU A O 1
ATOM 775 N N . PRO A 1 95 ? 24.658 -17.793 -50.175 1.00 50.28 95 PRO A N 1
ATOM 776 C CA . PRO A 1 95 ? 23.912 -18.975 -49.788 1.00 50.28 95 PRO A CA 1
ATOM 777 C C . PRO A 1 95 ? 24.205 -19.292 -48.323 1.00 50.28 95 PRO A C 1
ATOM 779 O O . PRO A 1 95 ? 25.358 -19.365 -47.894 1.00 50.28 95 PRO A O 1
ATOM 782 N N . HIS A 1 96 ? 23.132 -19.452 -47.553 1.00 64.00 96 HIS A N 1
ATOM 783 C CA . HIS A 1 96 ? 23.158 -19.814 -46.143 1.00 64.00 96 HIS A CA 1
ATOM 784 C C . HIS A 1 96 ? 24.108 -20.998 -45.885 1.00 64.00 96 HIS A C 1
ATOM 786 O O . HIS A 1 96 ? 23.751 -22.152 -46.112 1.00 64.00 96 HIS A O 1
ATOM 792 N N . ASN A 1 97 ? 25.286 -20.727 -45.320 1.00 49.28 97 ASN A N 1
ATOM 793 C CA . ASN A 1 97 ? 26.041 -21.716 -44.558 1.00 49.28 97 ASN A CA 1
ATOM 794 C C . ASN A 1 97 ? 26.557 -21.088 -43.264 1.00 49.28 97 ASN A C 1
ATOM 796 O O . ASN A 1 97 ? 27.713 -20.691 -43.130 1.00 49.28 97 ASN A O 1
ATOM 800 N N . ARG A 1 98 ? 25.666 -21.008 -42.276 1.00 56.69 98 ARG A N 1
ATOM 801 C CA . ARG A 1 98 ? 26.101 -20.938 -40.885 1.00 56.69 98 ARG A CA 1
ATOM 802 C C . ARG A 1 98 ? 26.526 -22.335 -40.445 1.00 56.69 98 ARG A C 1
ATOM 804 O O . ARG A 1 98 ? 25.706 -23.066 -39.902 1.00 56.69 98 ARG A O 1
ATOM 811 N N . THR A 1 99 ? 27.815 -22.638 -40.558 1.00 51.12 99 THR A N 1
ATOM 812 C CA . THR A 1 99 ? 28.474 -23.435 -39.518 1.00 51.12 99 THR A CA 1
ATOM 813 C C . THR A 1 99 ? 29.955 -23.078 -39.380 1.00 51.12 99 THR A C 1
ATOM 815 O O . THR A 1 99 ? 30.758 -23.382 -40.249 1.00 51.12 99 THR A O 1
ATOM 818 N N . THR A 1 100 ? 30.279 -22.521 -38.208 1.00 43.44 100 THR A N 1
ATOM 819 C CA . THR A 1 100 ? 31.566 -22.652 -37.497 1.00 43.44 100 THR A CA 1
ATOM 820 C C . THR A 1 100 ? 32.745 -21.756 -37.922 1.00 43.44 100 THR A C 1
ATOM 822 O O . THR A 1 100 ? 32.931 -21.388 -39.070 1.00 43.44 100 THR A O 1
ATOM 825 N N . ARG A 1 101 ? 33.522 -21.365 -36.900 1.00 60.22 101 ARG A N 1
ATOM 826 C CA . ARG A 1 101 ? 34.758 -20.564 -36.916 1.00 60.22 101 ARG A CA 1
ATOM 827 C C . ARG A 1 101 ? 35.745 -20.997 -38.022 1.00 60.22 101 ARG A C 1
ATOM 829 O O . ARG A 1 101 ? 36.263 -22.098 -37.911 1.00 60.22 101 ARG A O 1
ATOM 836 N N . GLN A 1 102 ? 36.074 -20.120 -38.974 1.00 47.41 102 GLN A N 1
ATOM 837 C CA . GLN A 1 102 ? 37.238 -20.164 -39.894 1.00 47.41 102 GLN A CA 1
ATOM 838 C C . GLN A 1 102 ? 37.311 -18.753 -40.533 1.00 47.41 102 GLN A C 1
ATOM 840 O O . GLN A 1 102 ? 36.288 -18.282 -41.014 1.00 47.41 102 GLN A O 1
ATOM 845 N N . LEU A 1 103 ? 38.347 -17.901 -40.438 1.00 56.34 103 LEU A N 1
ATOM 846 C CA . LEU A 1 103 ? 39.774 -18.075 -40.748 1.00 56.34 103 LEU A CA 1
ATOM 847 C C . LEU A 1 103 ? 40.002 -19.042 -41.909 1.00 56.34 103 LEU A C 1
ATOM 849 O O . LEU A 1 103 ? 40.343 -20.192 -41.666 1.00 56.34 103 LEU A O 1
ATOM 853 N N . ASP A 1 104 ? 39.807 -18.556 -43.138 1.00 56.69 104 ASP A N 1
ATOM 854 C CA . ASP A 1 104 ? 40.669 -18.913 -44.272 1.00 56.69 104 ASP A CA 1
ATOM 855 C C . ASP A 1 104 ? 40.434 -17.949 -45.456 1.00 56.69 104 ASP A C 1
ATOM 857 O O . ASP A 1 104 ? 39.449 -18.095 -46.173 1.00 56.69 104 ASP A O 1
ATOM 861 N N . ASN A 1 105 ? 41.260 -16.898 -45.581 1.00 49.69 105 ASN A N 1
ATOM 862 C CA . ASN A 1 105 ? 41.798 -16.342 -46.842 1.00 49.69 105 ASN A CA 1
ATOM 863 C C . ASN A 1 105 ? 42.438 -14.945 -46.589 1.00 49.69 105 ASN A C 1
ATOM 865 O O . ASN A 1 105 ? 41.708 -13.995 -46.294 1.00 49.69 105 ASN A O 1
ATOM 869 N N . PRO A 1 106 ? 43.774 -14.777 -46.682 1.00 52.25 106 PRO A N 1
ATOM 870 C CA . PRO A 1 106 ? 44.477 -13.559 -46.270 1.00 52.25 106 PRO A CA 1
ATOM 871 C C . PRO A 1 106 ? 44.789 -12.587 -47.425 1.00 52.25 106 PRO A C 1
ATOM 873 O O . PRO A 1 106 ? 45.823 -11.927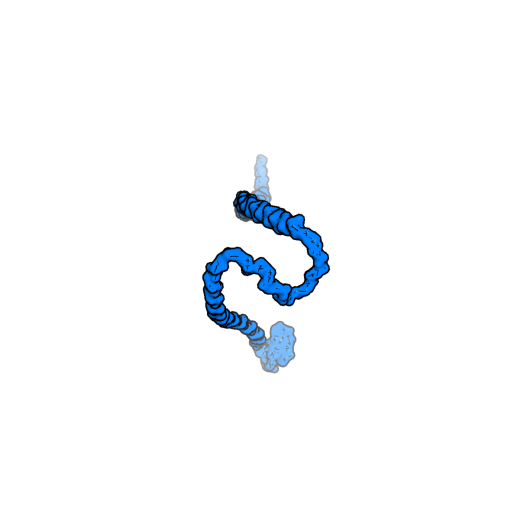 -47.396 1.00 52.25 106 PRO A O 1
ATOM 876 N N . GLU A 1 107 ? 43.944 -12.478 -48.452 1.00 50.88 107 GLU A N 1
ATOM 877 C CA . GLU A 1 107 ? 44.313 -11.728 -49.666 1.00 50.88 107 GLU A CA 1
ATOM 878 C C . GLU A 1 107 ? 43.313 -10.637 -50.067 1.00 50.88 107 GLU A C 1
ATOM 880 O O . GLU A 1 107 ? 42.984 -10.509 -51.235 1.00 50.88 107 GLU A O 1
ATOM 885 N N . TYR A 1 108 ? 42.811 -9.831 -49.119 1.00 53.19 108 TYR A N 1
ATOM 886 C CA . TYR A 1 108 ? 42.028 -8.627 -49.470 1.00 53.19 108 TYR A CA 1
ATOM 887 C C . TYR A 1 108 ? 42.129 -7.442 -48.491 1.00 53.19 108 TYR A C 1
ATOM 889 O O . TYR A 1 108 ? 41.227 -6.614 -48.424 1.00 53.19 108 TYR A O 1
ATOM 897 N N . CYS A 1 109 ? 43.251 -7.294 -47.778 1.00 48.22 109 CYS A N 1
ATOM 898 C CA . CYS A 1 109 ? 43.547 -6.073 -47.010 1.00 48.22 109 CYS A CA 1
ATOM 899 C C . CYS A 1 109 ? 44.956 -5.540 -47.312 1.00 48.22 109 CYS A C 1
ATOM 901 O O . CYS A 1 109 ? 45.750 -5.295 -46.409 1.00 48.22 109 CYS A O 1
ATOM 903 N N . ALA A 1 110 ? 45.283 -5.361 -48.592 1.00 52.19 110 ALA A N 1
ATOM 904 C CA . ALA A 1 110 ? 46.452 -4.593 -49.012 1.00 52.19 110 ALA A CA 1
ATOM 905 C C . ALA A 1 110 ? 45.984 -3.233 -49.547 1.00 52.19 110 ALA A C 1
ATOM 907 O O . ALA A 1 110 ? 45.601 -3.114 -50.708 1.00 52.19 110 ALA A O 1
ATOM 908 N N . GLY A 1 111 ? 45.978 -2.204 -48.696 1.00 49.75 111 GLY A N 1
ATOM 909 C CA . G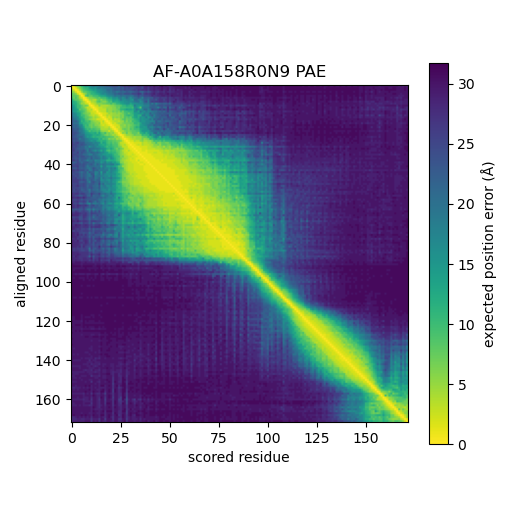LY A 1 111 ? 45.611 -0.858 -49.135 1.00 49.75 111 GLY A CA 1
ATOM 910 C C . GLY A 1 111 ? 45.529 0.183 -48.024 1.00 49.75 111 GLY A C 1
ATOM 911 O O . GLY A 1 111 ? 44.439 0.531 -47.597 1.00 49.75 111 GLY A O 1
ATOM 912 N N . TYR A 1 112 ? 46.694 0.724 -47.659 1.00 49.78 112 TYR A N 1
ATOM 913 C CA . TYR A 1 112 ? 46.916 1.998 -46.956 1.00 49.78 112 TYR A CA 1
ATOM 914 C C . TYR A 1 112 ? 46.545 2.087 -45.470 1.00 49.78 112 TYR A C 1
ATOM 916 O O . TYR A 1 112 ? 45.420 2.368 -45.075 1.00 49.78 112 TYR A O 1
ATOM 924 N N . GLY A 1 113 ? 47.598 1.978 -44.664 1.00 48.41 113 GLY A N 1
ATOM 925 C CA . GLY A 1 113 ? 47.639 2.314 -43.251 1.00 48.41 113 GLY A CA 1
ATOM 926 C C . GLY A 1 113 ? 48.641 1.397 -42.572 1.00 48.41 113 GLY A C 1
ATOM 927 O O . GLY A 1 113 ? 48.333 0.232 -42.342 1.00 48.41 113 GLY A O 1
ATOM 928 N N . GLN A 1 114 ? 49.848 1.887 -42.271 1.00 53.34 114 GLN A N 1
ATOM 929 C CA . GLN A 1 114 ? 50.627 1.276 -41.194 1.00 53.34 114 GLN A CA 1
ATOM 930 C C . GLN A 1 114 ? 49.822 1.516 -39.918 1.00 53.34 114 GLN A C 1
ATOM 932 O O . GLN A 1 114 ? 49.947 2.554 -39.272 1.00 53.34 114 GLN A O 1
ATOM 937 N N . ASN A 1 115 ? 48.915 0.591 -39.627 1.00 54.78 115 ASN A N 1
ATOM 938 C CA . ASN A 1 115 ? 48.300 0.492 -38.322 1.00 54.78 115 ASN A CA 1
ATOM 939 C C . ASN A 1 115 ? 49.448 0.193 -37.361 1.00 54.78 115 ASN A C 1
ATOM 941 O O . ASN A 1 115 ? 50.216 -0.743 -37.591 1.00 54.78 115 ASN A O 1
ATOM 945 N N . GLY A 1 116 ? 49.615 1.047 -36.350 1.00 65.75 116 GLY A N 1
ATOM 946 C CA . GLY A 1 116 ? 50.529 0.753 -35.253 1.00 65.75 116 GLY A CA 1
ATOM 947 C C . GLY A 1 116 ? 50.194 -0.620 -34.678 1.00 65.75 116 GLY A C 1
ATOM 948 O O . GLY A 1 116 ? 49.037 -1.036 -34.727 1.00 65.75 116 GLY A O 1
ATOM 949 N N . GLU A 1 117 ? 51.209 -1.326 -34.189 1.00 67.12 117 GLU A N 1
ATOM 950 C CA . GLU A 1 117 ? 51.015 -2.620 -33.541 1.00 67.12 117 GLU A CA 1
ATOM 951 C C . GLU A 1 117 ? 49.925 -2.485 -32.474 1.00 67.12 117 GLU A C 1
ATOM 953 O O . GLU A 1 117 ? 49.950 -1.549 -31.666 1.00 67.12 117 GLU A O 1
ATOM 958 N N . ASP A 1 118 ? 48.938 -3.384 -32.515 1.00 68.25 118 ASP A N 1
ATOM 959 C CA . ASP A 1 118 ? 47.900 -3.442 -31.496 1.00 68.25 118 ASP A CA 1
ATOM 960 C C . ASP A 1 118 ? 48.591 -3.526 -30.133 1.00 68.25 118 ASP A C 1
ATOM 962 O O . ASP A 1 118 ? 49.373 -4.445 -29.876 1.00 68.25 118 ASP A O 1
ATOM 966 N N . GLY A 1 119 ? 48.337 -2.536 -29.272 1.00 72.81 119 GLY A N 1
ATOM 967 C CA . GLY A 1 119 ? 48.911 -2.514 -27.932 1.00 72.81 119 GLY A CA 1
ATOM 968 C C . GLY A 1 119 ? 48.601 -3.825 -27.215 1.00 72.81 119 GLY A C 1
ATOM 969 O O . GLY A 1 119 ? 47.485 -4.344 -27.320 1.00 72.81 119 GLY A O 1
ATOM 970 N N . GLU A 1 120 ? 49.591 -4.373 -26.507 1.00 79.88 120 GLU A N 1
ATOM 971 C CA . GLU A 1 120 ? 49.427 -5.650 -25.821 1.00 79.88 120 GLU A CA 1
ATOM 972 C C . GLU A 1 120 ? 48.165 -5.635 -24.960 1.00 79.88 120 GLU A C 1
ATOM 974 O O . GLU A 1 120 ? 47.876 -4.681 -24.227 1.00 79.88 120 GLU A O 1
ATOM 979 N N . LYS A 1 121 ? 47.390 -6.716 -25.068 1.00 79.69 121 LYS A N 1
ATOM 980 C CA . LYS A 1 121 ? 46.197 -6.907 -24.255 1.00 79.69 121 LYS A CA 1
ATOM 981 C C . LYS A 1 121 ? 46.586 -6.731 -22.792 1.00 79.69 121 LYS A C 1
ATOM 983 O O . LYS A 1 121 ? 47.437 -7.463 -22.291 1.00 79.69 121 LYS A O 1
ATOM 988 N N . GLY A 1 122 ? 45.940 -5.779 -22.118 1.00 80.19 122 GLY A N 1
ATOM 989 C CA . GLY A 1 122 ? 46.170 -5.547 -20.697 1.00 80.19 122 GLY A CA 1
ATOM 990 C C . GLY A 1 122 ? 46.059 -6.858 -19.903 1.00 80.19 122 GLY A C 1
ATOM 991 O O . GLY A 1 122 ? 45.255 -7.727 -20.269 1.00 80.19 122 GLY A O 1
ATOM 992 N N . PRO A 1 123 ? 46.866 -7.032 -18.842 1.00 85.50 123 PRO A N 1
ATOM 993 C CA . PRO A 1 123 ? 46.852 -8.252 -18.051 1.00 85.50 123 PRO A CA 1
ATOM 994 C C . PRO A 1 123 ? 45.444 -8.525 -17.516 1.00 85.50 123 PRO A C 1
ATOM 996 O O . PRO A 1 123 ? 44.674 -7.602 -17.238 1.00 85.50 123 PRO A O 1
ATOM 999 N N . ALA A 1 124 ? 45.102 -9.808 -17.375 1.00 86.88 124 ALA A N 1
ATOM 1000 C CA . ALA A 1 124 ? 43.843 -10.199 -16.758 1.00 86.88 124 ALA A CA 1
ATOM 1001 C C . ALA A 1 124 ? 43.722 -9.541 -15.374 1.00 86.88 124 ALA A C 1
ATOM 1003 O O . ALA A 1 124 ? 44.682 -9.529 -14.601 1.00 86.88 124 ALA A O 1
ATOM 1004 N N . GLY A 1 125 ? 42.546 -8.984 -15.074 1.00 85.88 125 GLY A N 1
ATOM 1005 C CA . GLY A 1 125 ? 42.273 -8.417 -13.758 1.00 85.88 125 GLY A CA 1
ATOM 1006 C C . GLY A 1 125 ? 42.506 -9.461 -12.666 1.00 85.88 125 GLY A C 1
ATOM 1007 O O . GLY A 1 125 ? 42.243 -10.649 -12.867 1.00 85.88 125 GLY A O 1
ATOM 1008 N N . VAL A 1 126 ? 43.013 -9.020 -11.515 1.00 88.19 126 VAL A N 1
ATOM 1009 C CA . VAL A 1 126 ? 43.199 -9.903 -10.360 1.00 88.19 126 VAL A CA 1
ATOM 1010 C C . VAL A 1 126 ? 41.868 -10.565 -9.978 1.00 88.19 126 VAL A C 1
ATOM 1012 O O . VAL A 1 126 ? 40.836 -9.885 -9.980 1.00 88.19 126 VAL A O 1
ATOM 1015 N N . PRO A 1 127 ? 41.860 -11.875 -9.659 1.00 88.88 127 PRO A N 1
ATOM 1016 C CA . PRO A 1 127 ? 40.677 -12.533 -9.122 1.00 88.88 127 PRO A CA 1
ATOM 1017 C C . PRO A 1 127 ? 40.128 -11.758 -7.922 1.00 88.88 127 PRO A C 1
ATOM 1019 O O . PRO A 1 127 ? 40.893 -11.260 -7.096 1.00 88.88 127 PRO A O 1
ATOM 1022 N N . GLY A 1 12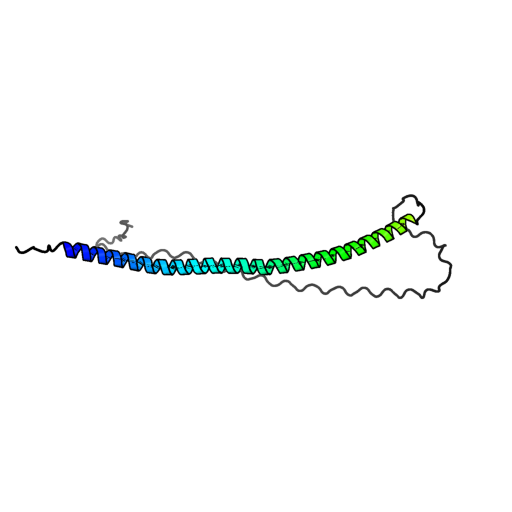8 ? 38.802 -11.647 -7.831 1.00 88.75 128 GLY A N 1
ATOM 1023 C CA . GLY A 1 128 ? 38.162 -11.026 -6.675 1.00 88.75 128 GLY A CA 1
ATOM 1024 C C . GLY A 1 128 ? 38.534 -11.759 -5.385 1.00 88.75 128 GLY A C 1
ATOM 1025 O O . GLY A 1 128 ? 38.736 -12.974 -5.388 1.00 88.75 128 GLY A O 1
ATOM 1026 N N . ASN A 1 129 ? 38.618 -11.021 -4.279 1.00 89.25 129 ASN A N 1
ATOM 1027 C CA . ASN A 1 129 ? 38.855 -11.628 -2.973 1.00 89.25 129 ASN A CA 1
ATOM 1028 C C . ASN A 1 129 ? 37.726 -12.619 -2.628 1.00 89.25 129 ASN A C 1
ATOM 1030 O O . ASN A 1 129 ? 36.570 -12.356 -2.984 1.00 89.25 129 ASN A O 1
ATOM 1034 N N . PRO A 1 130 ? 38.029 -13.725 -1.920 1.00 89.31 130 PRO A N 1
ATOM 1035 C CA . PRO A 1 130 ? 37.005 -14.603 -1.370 1.00 89.31 130 PRO A CA 1
ATOM 1036 C C . PRO A 1 130 ? 35.966 -13.806 -0.574 1.00 89.31 130 PRO A C 1
ATOM 1038 O O . PRO A 1 130 ? 36.297 -12.818 0.088 1.00 89.31 130 PRO A O 1
ATOM 1041 N N . GLY A 1 131 ? 34.703 -14.226 -0.656 1.00 89.12 131 GLY A N 1
ATOM 1042 C CA . GLY A 1 131 ? 33.649 -13.650 0.172 1.00 89.12 131 GLY A CA 1
ATOM 1043 C C . GLY A 1 131 ? 33.985 -13.801 1.656 1.00 89.12 131 GLY A C 1
ATOM 1044 O O . GLY A 1 131 ? 34.670 -14.741 2.050 1.00 89.12 131 GLY A O 1
ATOM 1045 N N . LYS A 1 132 ? 33.503 -12.866 2.476 1.00 89.31 132 LYS A N 1
ATOM 1046 C CA . LYS A 1 132 ? 33.568 -12.991 3.935 1.00 89.31 132 LYS A CA 1
ATOM 1047 C C . LYS A 1 132 ? 32.838 -14.256 4.396 1.00 89.31 132 LYS A C 1
ATOM 1049 O O . LYS A 1 132 ? 31.802 -14.600 3.821 1.00 89.31 132 LYS A O 1
ATOM 1054 N N . ASP A 1 133 ? 33.360 -14.892 5.439 1.00 89.88 133 ASP A N 1
ATOM 1055 C CA . ASP A 1 133 ? 32.697 -16.020 6.088 1.00 89.88 133 ASP A CA 1
ATOM 1056 C C . ASP A 1 133 ? 31.291 -15.615 6.563 1.00 89.88 133 ASP A C 1
ATOM 1058 O O . ASP A 1 133 ? 31.023 -14.445 6.869 1.00 89.88 133 ASP A O 1
ATOM 1062 N N . GLY A 1 134 ? 30.368 -16.579 6.563 1.00 88.31 134 GLY A N 1
ATOM 1063 C CA . GLY A 1 134 ? 29.018 -16.371 7.082 1.00 88.31 134 GLY A CA 1
ATOM 1064 C C . GLY A 1 134 ? 29.040 -16.080 8.583 1.00 88.31 134 GLY A C 1
ATOM 1065 O O . GLY A 1 134 ? 29.943 -16.516 9.289 1.00 88.31 134 GLY A O 1
ATOM 1066 N N . GLU A 1 135 ? 28.044 -15.344 9.072 1.00 89.38 135 GLU A N 1
ATOM 1067 C CA . GLU A 1 135 ? 27.882 -15.133 10.512 1.00 89.38 135 GLU A CA 1
ATOM 1068 C C . GLU A 1 135 ? 27.472 -16.439 11.206 1.00 89.38 135 GLU A C 1
ATOM 1070 O O . GLU A 1 135 ? 26.716 -17.241 10.645 1.00 89.38 135 GLU A O 1
ATOM 1075 N N . ASP A 1 136 ? 27.955 -16.637 12.434 1.00 90.38 136 ASP A N 1
ATOM 1076 C CA . ASP A 1 136 ? 27.575 -17.781 13.259 1.00 90.38 136 ASP A CA 1
ATOM 1077 C C . ASP A 1 136 ? 26.054 -17.816 13.482 1.00 90.38 136 ASP A C 1
ATOM 1079 O O . ASP A 1 136 ? 25.393 -16.791 13.677 1.00 90.38 136 ASP A O 1
ATOM 1083 N N . GLY A 1 137 ? 25.484 -19.023 13.470 1.00 88.94 137 GLY A N 1
ATOM 1084 C CA . GLY A 1 137 ? 24.065 -19.221 13.750 1.00 88.94 137 GLY A CA 1
ATOM 1085 C C . GLY A 1 137 ? 23.690 -18.762 15.163 1.00 88.94 137 GLY A C 1
ATOM 1086 O O . GLY A 1 137 ? 24.479 -18.866 16.102 1.00 88.94 137 GLY A O 1
ATOM 1087 N N . GLN A 1 138 ? 22.458 -18.279 15.335 1.00 90.25 138 GLN A N 1
ATOM 1088 C CA . GLN A 1 138 ? 21.970 -17.882 16.656 1.00 90.25 138 GLN A CA 1
ATOM 1089 C C . GLN A 1 138 ? 21.925 -19.087 17.616 1.00 90.25 138 GLN A C 1
ATOM 1091 O O . GLN A 1 138 ? 21.582 -20.194 17.186 1.00 90.25 138 GLN A O 1
ATOM 1096 N N . PRO A 1 139 ? 22.218 -18.888 18.917 1.00 91.56 139 PRO A N 1
ATOM 1097 C CA . PRO A 1 139 ? 22.037 -19.922 19.928 1.00 91.56 139 PRO A CA 1
ATOM 1098 C C . PRO A 1 139 ? 20.613 -20.488 19.908 1.00 91.56 139 PRO A C 1
ATOM 1100 O O . PRO A 1 139 ? 19.642 -19.752 19.729 1.00 91.56 139 PRO A O 1
ATOM 1103 N N . GLY A 1 140 ? 20.488 -21.801 20.115 1.00 90.56 140 GLY A N 1
ATOM 1104 C CA . GLY A 1 140 ? 19.183 -22.453 20.209 1.00 90.56 140 GLY A CA 1
ATOM 1105 C C . GLY A 1 140 ? 18.340 -21.910 21.374 1.00 90.56 140 GLY A C 1
ATOM 1106 O O . GLY A 1 140 ? 18.888 -21.371 22.341 1.00 90.56 140 GLY A O 1
ATOM 1107 N N . PRO A 1 141 ? 17.005 -22.052 21.312 1.00 90.50 141 PRO A N 1
ATOM 1108 C CA . PRO A 1 141 ? 16.130 -21.613 22.390 1.00 90.50 141 PRO A CA 1
ATOM 1109 C C . PRO A 1 141 ? 16.405 -22.400 23.687 1.00 90.50 141 PRO A C 1
ATOM 1111 O O . PRO A 1 141 ? 16.795 -23.571 23.624 1.00 90.50 141 PRO A O 1
ATOM 1114 N N . PRO A 1 142 ? 16.171 -21.793 24.866 1.00 90.62 142 PRO A N 1
ATOM 1115 C CA . PRO A 1 142 ? 16.217 -22.501 26.141 1.00 90.62 142 PRO A CA 1
ATOM 1116 C C . PRO A 1 142 ? 15.302 -23.732 26.143 1.00 90.62 142 PRO A C 1
ATOM 1118 O O . PRO A 1 142 ? 14.218 -23.717 25.556 1.00 90.62 142 PRO A O 1
ATOM 1121 N N . GLY A 1 143 ? 15.734 -24.797 26.823 1.00 88.62 143 GLY A N 1
ATOM 1122 C CA . GLY A 1 143 ? 14.907 -25.986 27.029 1.00 88.62 143 GLY A CA 1
ATOM 1123 C C . GLY A 1 143 ? 13.633 -25.662 27.814 1.00 88.62 143 GLY A C 1
ATOM 1124 O O . GLY A 1 143 ? 13.586 -24.702 28.577 1.00 88.62 143 GLY A O 1
ATOM 1125 N N . THR A 1 144 ? 12.591 -26.469 27.627 1.00 89.50 144 THR A N 1
ATOM 1126 C CA . THR A 1 144 ? 11.334 -26.324 28.371 1.00 89.50 144 THR A CA 1
ATOM 1127 C C . THR A 1 144 ? 11.526 -26.640 29.849 1.00 89.50 144 THR A C 1
ATOM 1129 O O . THR A 1 144 ? 12.240 -27.589 30.185 1.00 89.50 144 THR A O 1
ATOM 1132 N N . ASP A 1 145 ? 10.817 -25.916 30.713 1.00 88.06 145 ASP A N 1
ATOM 1133 C CA . ASP A 1 145 ? 10.800 -26.180 32.149 1.00 88.06 145 ASP A CA 1
ATOM 1134 C C . ASP A 1 145 ? 10.388 -27.627 32.464 1.00 88.06 145 ASP A C 1
ATOM 1136 O O . ASP A 1 145 ? 9.543 -28.236 31.796 1.00 88.06 145 ASP A O 1
ATOM 1140 N N . GLY A 1 146 ? 10.997 -28.185 33.513 1.00 83.38 146 GLY A N 1
ATOM 1141 C CA . GLY A 1 146 ? 10.637 -29.498 34.035 1.00 83.38 146 GLY A CA 1
ATOM 1142 C C . GLY A 1 146 ? 9.191 -29.534 34.537 1.00 83.38 146 GLY A C 1
ATOM 1143 O O . GLY A 1 146 ? 8.622 -28.522 34.946 1.00 83.38 146 GLY A O 1
ATOM 1144 N N . ARG A 1 147 ? 8.580 -30.724 34.527 1.00 83.81 147 ARG A N 1
ATOM 1145 C CA . ARG A 1 147 ? 7.218 -30.900 35.053 1.00 83.81 147 ARG A CA 1
ATOM 1146 C C . ARG A 1 147 ? 7.174 -30.528 36.544 1.00 83.81 147 ARG A C 1
ATOM 1148 O O . ARG A 1 147 ? 8.104 -30.888 3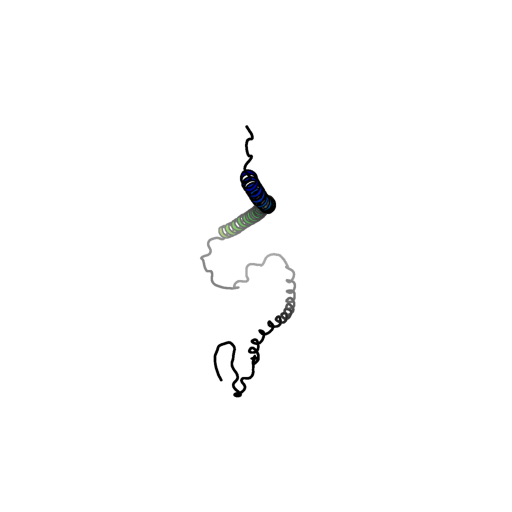7.267 1.00 83.81 147 ARG A O 1
ATOM 1155 N N . PRO A 1 148 ? 6.102 -29.868 37.020 1.00 82.12 148 PRO A N 1
ATOM 1156 C CA . PRO A 1 148 ? 5.920 -29.601 38.442 1.00 82.12 148 PRO A CA 1
ATOM 1157 C C . PRO A 1 148 ? 5.990 -30.893 39.263 1.00 82.12 148 PRO A C 1
ATOM 1159 O O . PRO A 1 148 ? 5.437 -31.916 38.856 1.00 82.12 148 PRO A O 1
ATOM 1162 N N . GLY A 1 149 ? 6.654 -30.832 40.420 1.00 77.69 149 GLY A N 1
ATOM 1163 C CA . GLY A 1 149 ? 6.669 -31.935 41.380 1.00 77.69 149 GLY A CA 1
ATOM 1164 C C . GLY A 1 149 ? 5.261 -32.255 41.887 1.00 77.69 149 GLY A C 1
ATOM 1165 O O . GLY A 1 149 ? 4.402 -31.374 41.971 1.00 77.69 149 GLY A O 1
ATOM 1166 N N . GLU A 1 150 ? 5.012 -33.523 42.215 1.00 77.44 150 GLU A N 1
ATOM 1167 C CA . GLU A 1 150 ? 3.720 -33.948 42.753 1.00 77.44 150 GLU A CA 1
ATOM 1168 C C . GLU A 1 150 ? 3.409 -33.245 44.083 1.00 77.44 150 GLU A C 1
ATOM 1170 O O . GLU A 1 150 ? 4.301 -32.923 44.872 1.00 77.44 150 GLU A O 1
ATOM 1175 N N . ARG A 1 151 ? 2.120 -32.987 44.334 1.00 69.56 151 ARG A N 1
ATOM 1176 C CA . ARG A 1 151 ? 1.678 -32.324 45.565 1.00 69.56 151 ARG A CA 1
ATOM 1177 C C . ARG A 1 151 ? 2.046 -33.185 46.773 1.00 69.56 151 ARG A C 1
ATOM 1179 O O . ARG A 1 151 ? 1.596 -34.323 46.875 1.00 69.56 151 ARG A O 1
ATOM 1186 N N . GLY A 1 152 ? 2.807 -32.608 47.702 1.00 62.66 152 GLY A N 1
ATOM 1187 C CA . GLY A 1 152 ? 3.071 -33.218 49.002 1.00 62.66 152 GLY A CA 1
ATOM 1188 C C . GLY A 1 152 ? 1.757 -33.466 49.738 1.00 62.66 152 GLY A C 1
ATOM 1189 O O . GLY A 1 152 ? 0.956 -32.548 49.923 1.00 62.66 152 GLY A O 1
ATOM 1190 N N . VAL A 1 153 ? 1.510 -34.719 50.111 1.00 63.28 153 VAL A N 1
ATOM 1191 C CA . VAL A 1 153 ? 0.272 -35.111 50.779 1.00 63.28 153 VAL A CA 1
ATOM 1192 C C . VAL A 1 153 ? 0.422 -34.873 52.279 1.00 63.28 153 VAL A C 1
ATOM 1194 O O . VAL A 1 153 ? 1.216 -35.540 52.936 1.00 63.28 153 VAL A O 1
ATOM 1197 N N . CYS A 1 154 ? -0.332 -33.918 52.823 1.00 51.34 154 CYS A N 1
ATOM 1198 C CA . CYS A 1 154 ? -0.366 -33.644 54.258 1.00 51.34 154 CYS A CA 1
ATOM 1199 C C . CYS A 1 154 ? -1.483 -34.472 54.919 1.00 51.34 154 CYS A C 1
ATOM 1201 O O . CYS A 1 154 ? -2.655 -34.243 54.606 1.00 51.34 154 CYS A O 1
ATOM 1203 N N . PRO A 1 155 ? -1.173 -35.405 55.838 1.00 60.25 155 PRO A N 1
ATOM 1204 C CA . PRO A 1 155 ? -2.187 -36.073 56.648 1.00 60.25 155 PRO A CA 1
ATOM 1205 C C . PRO A 1 155 ? -2.884 -35.037 57.531 1.00 60.25 155 PRO A C 1
ATOM 1207 O O . PRO A 1 155 ? -2.218 -34.296 58.254 1.00 60.25 155 PRO A O 1
ATOM 1210 N N . LYS A 1 156 ? -4.217 -34.959 57.480 1.00 61.44 156 LYS A N 1
ATOM 1211 C CA . LYS A 1 156 ? -4.959 -33.933 58.231 1.00 61.44 156 LYS A CA 1
ATOM 1212 C C . LYS A 1 156 ? -5.330 -34.358 59.656 1.00 61.44 156 LYS A C 1
ATOM 1214 O O . LYS A 1 156 ? -5.699 -33.505 60.456 1.00 61.44 156 LYS A O 1
ATOM 1219 N N . TYR A 1 157 ? -5.244 -35.646 59.985 1.00 62.38 157 TYR A N 1
ATOM 1220 C CA . TYR A 1 157 ? -5.451 -36.163 61.340 1.00 62.38 157 TYR A CA 1
ATOM 1221 C C . TYR A 1 157 ? -4.969 -37.618 61.439 1.00 62.38 157 TYR A C 1
ATOM 1223 O O . TYR A 1 157 ? -5.229 -38.427 60.549 1.00 62.38 157 TYR A O 1
ATOM 1231 N N . CYS A 1 158 ? -4.276 -37.955 62.530 1.00 57.16 158 CYS A N 1
ATOM 1232 C CA . CYS A 1 158 ? -3.985 -39.343 62.885 1.00 57.16 158 CYS A CA 1
ATOM 1233 C C . CYS A 1 158 ? -5.237 -39.962 63.512 1.00 57.16 158 CYS A C 1
ATOM 1235 O O . CYS A 1 158 ? -5.742 -39.446 64.509 1.00 57.16 158 CYS A O 1
ATOM 1237 N N . ALA A 1 159 ? -5.729 -41.071 62.960 1.00 57.06 159 ALA A N 1
ATOM 1238 C CA . ALA A 1 159 ? -6.645 -41.928 63.703 1.00 57.06 159 ALA A CA 1
ATOM 1239 C C . ALA A 1 159 ? -5.869 -42.604 64.847 1.00 57.06 159 ALA A C 1
ATOM 1241 O O . ALA A 1 159 ? -4.715 -42.994 64.654 1.00 57.06 159 ALA A O 1
ATOM 1242 N N . ASN A 1 160 ? -6.503 -42.801 66.008 1.00 60.50 160 ASN A N 1
ATOM 1243 C CA . ASN A 1 160 ? -5.902 -43.548 67.126 1.00 60.50 160 ASN A CA 1
ATOM 1244 C C . ASN A 1 160 ? -5.500 -44.990 66.738 1.00 60.50 160 ASN A C 1
ATOM 1246 O O . ASN A 1 160 ? -4.725 -45.621 67.449 1.00 60.50 160 ASN A O 1
ATOM 1250 N N . ASP A 1 161 ? -5.967 -45.466 65.581 1.00 62.66 161 ASP A N 1
ATOM 1251 C CA . ASP A 1 161 ? -5.716 -46.799 65.034 1.00 62.66 161 ASP A CA 1
ATOM 1252 C C . ASP A 1 161 ? -4.528 -46.838 64.042 1.00 62.66 161 ASP A C 1
ATOM 1254 O O . ASP A 1 161 ? -4.306 -47.850 63.378 1.00 62.66 161 ASP A O 1
ATOM 1258 N N . GLY A 1 162 ? -3.779 -45.735 63.884 1.00 64.12 162 GLY A N 1
ATOM 1259 C CA . GLY A 1 162 ? -2.567 -45.666 63.050 1.00 64.12 162 GLY A CA 1
ATOM 1260 C C . GLY A 1 162 ? -2.796 -45.588 61.533 1.00 64.12 162 GLY A C 1
ATOM 1261 O O . GLY A 1 162 ? -1.844 -45.706 60.766 1.00 64.12 162 GLY A O 1
ATOM 1262 N N . GLY A 1 163 ? -4.039 -45.393 61.081 1.00 62.56 163 GLY A N 1
ATOM 1263 C CA . GLY A 1 163 ? -4.374 -45.238 59.660 1.00 62.56 163 GLY A CA 1
ATOM 1264 C C . GLY A 1 163 ? -4.260 -43.793 59.166 1.00 62.56 163 GLY A C 1
ATOM 1265 O O . GLY A 1 163 ? -4.673 -42.863 59.864 1.00 62.56 163 GLY A O 1
ATOM 1266 N N . ILE A 1 164 ? -3.749 -43.612 57.944 1.00 62.22 164 ILE A N 1
ATOM 1267 C CA . ILE A 1 164 ? -3.733 -42.322 57.242 1.00 62.22 164 ILE A CA 1
ATOM 1268 C C . ILE A 1 164 ? -4.970 -42.259 56.343 1.00 62.22 164 ILE A C 1
ATOM 1270 O O . ILE A 1 164 ? -5.151 -43.096 55.460 1.00 62.22 164 ILE A O 1
ATOM 1274 N N . PHE A 1 165 ? -5.827 -41.266 56.576 1.00 58.62 165 PHE A N 1
ATOM 1275 C CA . PHE A 1 165 ? -7.003 -41.011 55.749 1.00 58.62 165 PHE A CA 1
ATOM 1276 C C . PHE A 1 165 ? -6.796 -39.726 54.955 1.00 58.62 165 PHE A C 1
ATOM 1278 O O . PHE A 1 165 ? -6.453 -38.680 55.515 1.00 58.62 165 PHE A O 1
ATOM 1285 N N . TYR A 1 166 ? -6.991 -39.816 53.644 1.00 63.94 166 TYR A N 1
ATOM 1286 C CA . TYR A 1 166 ? -6.902 -38.679 52.738 1.00 63.94 166 TYR A CA 1
ATOM 1287 C C . TYR A 1 166 ? -8.291 -38.046 52.542 1.00 63.94 166 TYR A C 1
ATOM 1289 O O . TYR A 1 166 ? -9.315 -38.708 52.716 1.00 63.94 166 TYR A O 1
ATOM 1297 N N . GLU A 1 167 ? -8.350 -36.752 52.194 1.00 60.41 167 GLU A N 1
ATOM 1298 C CA . GLU A 1 167 ? -9.625 -36.029 51.986 1.00 60.41 167 GLU A CA 1
ATOM 1299 C C . GLU A 1 167 ? -10.486 -36.600 50.838 1.00 60.41 167 GLU A C 1
ATOM 1301 O O . GLU A 1 167 ? -11.661 -36.262 50.736 1.00 60.41 167 GLU A O 1
ATOM 1306 N N . ASP A 1 168 ? -9.941 -37.490 50.005 1.00 65.00 168 ASP A N 1
ATOM 1307 C CA . ASP A 1 168 ? -10.665 -38.192 48.939 1.00 65.00 168 ASP A CA 1
ATOM 1308 C C . ASP A 1 168 ? -11.389 -39.473 49.410 1.00 65.00 168 ASP A C 1
ATOM 1310 O O . ASP A 1 168 ? -12.048 -40.141 48.612 1.00 65.00 168 ASP A O 1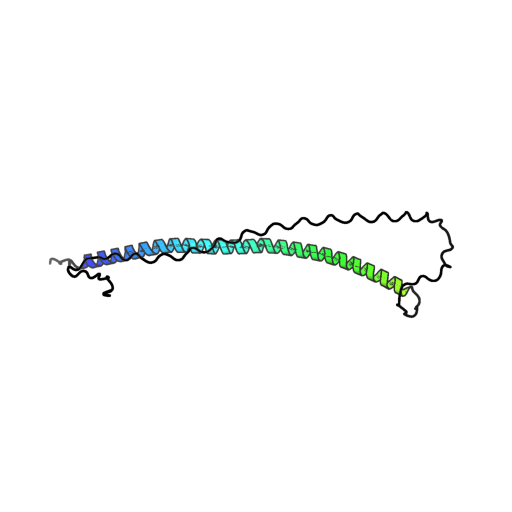
ATOM 1314 N N . GLY A 1 169 ? -11.285 -39.821 50.698 1.00 57.97 169 GLY A N 1
ATOM 1315 C CA . GLY A 1 169 ? -11.897 -41.018 51.279 1.00 57.97 169 GLY A CA 1
ATOM 1316 C C . GLY A 1 169 ? -11.154 -42.321 50.971 1.00 57.97 169 GLY A C 1
ATOM 1317 O O . GLY A 1 169 ? -11.634 -43.394 51.344 1.00 57.97 169 GLY A O 1
ATOM 1318 N N . THR A 1 170 ? -9.989 -42.266 50.320 1.00 62.81 170 THR A N 1
ATOM 1319 C CA . THR A 1 170 ? -9.164 -43.451 50.079 1.00 62.81 170 THR A CA 1
ATOM 1320 C C . THR A 1 170 ? -8.280 -43.755 51.291 1.00 62.81 170 THR A C 1
ATOM 1322 O O . THR A 1 170 ? -7.686 -42.869 51.910 1.00 62.81 170 THR A O 1
ATOM 1325 N N . ARG A 1 171 ? -8.219 -45.039 51.663 1.00 61.56 171 ARG A N 1
ATOM 1326 C CA . ARG A 1 171 ? -7.344 -45.565 52.718 1.00 61.56 171 ARG A CA 1
ATOM 1327 C C . ARG A 1 171 ? -6.155 -46.255 52.051 1.00 61.56 171 ARG A C 1
ATOM 1329 O O . ARG A 1 171 ? -6.371 -47.080 51.162 1.00 61.56 171 ARG A O 1
ATOM 1336 N N . ARG A 1 172 ? -4.931 -45.934 52.467 1.00 61.34 172 ARG A N 1
ATOM 1337 C CA . ARG A 1 172 ? -3.714 -46.671 52.096 1.00 61.34 172 ARG A CA 1
ATOM 1338 C C . ARG A 1 172 ? -2.955 -47.094 53.339 1.00 61.34 172 ARG A C 1
ATOM 1340 O O . ARG A 1 172 ? -3.015 -46.343 54.337 1.00 61.34 172 ARG A O 1
#

pLDDT: mean 75.2, std 17.17, range [40.31, 98.25]

Foldseek 3Di:
DDDPPDPVVVVVVVVVVVVVVVVVVVVVVVVVVVVVVVVVVVVVVVVVVVVCVVVVVVVVVVCVVVVVVVVVVVVVVVVVVVVVVVVVVPDPDDDDDPDDDDDDDDPDPDDDDPPDPDPPDPDDDDDDDDDDDDDDDDDDDDDDDDDDDDDDFDQPDADPVRWGAGPVRDTD

Sequence (172 aa):
MNRFRSTDDYKWELKLTGLLRLRTMDYDSKITAYRFVGYSAMTFSAIAVICVCVTLPMVYNYVHHVRSSVNHELHECRQTARRLLNDINVLPDLPHNRTTRQLDNPEYCAGYGQNGEDGEKGPAGVPGNPGKDGEDGQPGPPGTDGRPGERGVCPKYCANDGGIFYEDGTRR

Solvent-accessible surface area (backbone atoms only — not comparable to full-atom values): 11412 Å² total; per-residue (Å²): 135,87,77,81,79,63,82,62,61,65,56,54,50,54,51,50,53,50,52,49,50,55,52,47,59,54,46,57,54,46,52,55,51,50,48,53,54,48,51,51,56,52,49,53,51,49,50,52,52,49,52,48,66,53,47,53,59,52,50,51,52,49,52,52,50,50,50,51,54,51,54,51,53,51,50,54,48,53,52,50,54,50,51,57,52,51,58,54,73,70,50,75,89,69,81,90,73,92,74,81,96,69,93,85,83,96,84,84,83,87,79,90,72,90,70,72,78,79,73,78,79,74,77,81,76,79,79,79,77,80,78,80,80,81,81,81,78,79,80,78,79,81,79,80,81,78,80,81,77,80,82,85,82,75,76,83,57,80,45,98,84,76,49,55,54,48,100,84,74,55,77,112

Secondary structure (DSSP, 8-state):
------TTHHHHHHHHHHHHHHHHHHHHHHHHHHHHHHHHHHHHHHHHHHHHHHHHHHHHHHHHHHHHHHHHHHHHHHHHHHHHHHHHHHS----------------S--SS--PPPPPPPPPPPPPPPPPPPPPPPPPPPPPPPPPPPPPP-----B-TTS-BB-TTS-B-

Organism: Nippostrongylus brasiliensis (NCBI:txid27835)

Radius of gyration: 48.27 Å; Cα contacts (8 Å, |Δi|>4): 19; chains: 1; bounding box: 112×61×119 Å

InterPro domains:
  IPR002486 Nematode cuticle collagen, N-terminal [PF01484] (39-86)
  IPR002486 Nematode cuticle collagen, N-terminal [SM01088] (36-88)
  IPR008160 Collagen triple helix repeat [PF01391] (113-152)

Mean predicted aligned error: 22.73 Å